Protein AF-A0A7W2TU64-F1 (afdb_monomer_lite)

Secondary structure (DSSP, 8-state):
----SEEEEEEPPPTHHHHHHHHHH-TTS-SEEEEEEEEPP-TT--PPPPEEEEEEEHHHHHHTTS--TTS---EEEEEE-TTS-SS-EEEEEEEEE----S----PPPHHHHHHHHHHHHHHHHHHHT--

Structure (mmCIF, N/CA/C/O backbone):
data_AF-A0A7W2TU64-F1
#
_entry.id   AF-A0A7W2TU64-F1
#
loop_
_atom_site.group_PDB
_atom_site.id
_atom_site.type_symbol
_atom_site.label_atom_id
_atom_site.label_alt_id
_atom_site.label_comp_id
_atom_site.label_asym_id
_atom_site.label_entity_id
_atom_site.label_seq_id
_atom_site.pdbx_PDB_ins_code
_atom_site.Cartn_x
_atom_site.Cartn_y
_atom_site.Cartn_z
_atom_site.occupancy
_atom_site.B_iso_or_equiv
_atom_site.auth_seq_id
_atom_site.auth_comp_id
_atom_site.auth_asym_id
_atom_site.auth_atom_id
_atom_site.pdbx_PDB_model_num
ATOM 1 N N . MET A 1 1 ? 16.311 18.443 -1.768 1.00 34.12 1 MET A N 1
ATOM 2 C CA . MET A 1 1 ? 14.921 18.118 -2.135 1.00 34.12 1 MET A CA 1
ATOM 3 C C . MET A 1 1 ? 14.051 19.119 -1.412 1.00 34.12 1 MET A C 1
ATOM 5 O O . MET A 1 1 ? 14.078 19.130 -0.189 1.00 34.12 1 MET A O 1
ATOM 9 N N . ASP A 1 2 ? 13.414 20.017 -2.156 1.00 40.50 2 ASP A N 1
ATOM 10 C CA . ASP A 1 2 ? 12.379 20.901 -1.627 1.00 40.50 2 ASP A CA 1
ATOM 11 C C . ASP A 1 2 ? 11.065 20.140 -1.802 1.00 40.50 2 ASP A C 1
ATOM 13 O O . ASP A 1 2 ? 10.686 19.816 -2.927 1.00 40.50 2 ASP A O 1
ATOM 17 N N . PHE A 1 3 ? 10.457 19.707 -0.701 1.00 54.06 3 PHE A N 1
ATOM 18 C CA . PHE A 1 3 ? 9.197 18.970 -0.738 1.00 54.06 3 PHE A CA 1
ATOM 19 C C . PHE A 1 3 ? 8.063 19.988 -0.863 1.00 54.06 3 PHE A C 1
ATOM 21 O O . PHE A 1 3 ? 7.325 20.239 0.089 1.00 54.06 3 PHE A O 1
ATOM 28 N N . SER A 1 4 ? 7.993 20.631 -2.030 1.00 57.59 4 SER A N 1
ATOM 29 C CA . SER A 1 4 ? 6.861 21.462 -2.410 1.00 57.59 4 SER A CA 1
ATOM 30 C C . SER A 1 4 ? 5.635 20.575 -2.642 1.00 57.59 4 SER A C 1
ATOM 32 O O . SER A 1 4 ? 5.717 19.349 -2.696 1.00 57.59 4 SER A O 1
ATOM 34 N N . GLU A 1 5 ? 4.469 21.197 -2.699 1.00 70.94 5 GLU A N 1
ATOM 35 C CA . GLU A 1 5 ? 3.139 20.583 -2.627 1.00 70.94 5 GLU A CA 1
ATOM 36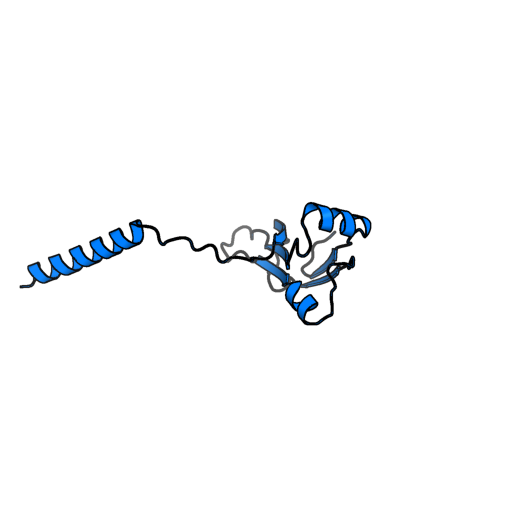 C C . GLU A 1 5 ? 2.843 19.511 -3.695 1.00 70.94 5 GLU A C 1
ATOM 38 O O . GLU A 1 5 ? 1.786 18.903 -3.647 1.00 70.94 5 GLU A O 1
ATOM 43 N N . ALA A 1 6 ? 3.745 19.230 -4.633 1.00 77.75 6 ALA A N 1
ATOM 44 C CA . ALA A 1 6 ? 3.642 18.132 -5.584 1.00 77.75 6 ALA A CA 1
ATOM 45 C C . ALA A 1 6 ? 5.028 17.539 -5.869 1.00 77.75 6 ALA A C 1
ATOM 47 O O . ALA A 1 6 ? 6.052 18.214 -5.755 1.00 77.75 6 ALA A O 1
ATOM 48 N N . GLY A 1 7 ? 5.073 16.272 -6.269 1.00 78.44 7 GLY A N 1
ATOM 49 C CA . GLY A 1 7 ? 6.336 15.596 -6.541 1.00 78.44 7 GLY A CA 1
ATOM 50 C C . GLY A 1 7 ? 6.173 14.291 -7.298 1.00 78.44 7 GLY A C 1
ATOM 51 O O . GLY A 1 7 ? 5.066 13.869 -7.621 1.00 78.44 7 GLY A O 1
ATOM 52 N N . THR A 1 8 ? 7.302 13.653 -7.590 1.00 85.44 8 THR A N 1
ATOM 53 C CA . THR A 1 8 ? 7.359 12.349 -8.257 1.00 85.44 8 THR A CA 1
ATOM 54 C C . THR A 1 8 ? 7.933 11.297 -7.327 1.00 85.44 8 THR A C 1
ATOM 56 O O . THR A 1 8 ? 8.810 11.590 -6.513 1.00 85.44 8 THR A O 1
ATOM 59 N N . TRP A 1 9 ? 7.506 10.056 -7.505 1.00 83.75 9 TRP A N 1
ATOM 60 C CA . TRP A 1 9 ? 8.056 8.901 -6.812 1.00 83.75 9 TRP A CA 1
ATOM 61 C C . TRP A 1 9 ? 8.395 7.797 -7.811 1.00 83.75 9 TRP A C 1
ATOM 63 O O . TRP A 1 9 ? 7.870 7.745 -8.925 1.00 83.75 9 TRP A O 1
ATOM 73 N N . SER A 1 10 ? 9.290 6.906 -7.397 1.00 88.19 10 SER A N 1
ATOM 74 C CA . SER A 1 10 ? 9.608 5.695 -8.143 1.00 88.19 10 SER A CA 1
ATOM 75 C C . SER A 1 10 ? 9.964 4.570 -7.183 1.00 88.19 10 SER A C 1
ATOM 77 O O . SER A 1 10 ? 10.734 4.794 -6.249 1.00 88.19 10 SER A O 1
ATOM 79 N N . LEU A 1 11 ? 9.452 3.374 -7.449 1.00 84.31 11 LEU A N 1
ATOM 80 C CA . LEU A 1 11 ? 9.821 2.126 -6.798 1.00 84.31 11 LEU A CA 1
ATOM 81 C C . LEU A 1 11 ? 10.478 1.234 -7.847 1.00 84.31 11 LEU A C 1
ATOM 83 O O . LEU A 1 11 ? 9.828 0.787 -8.793 1.00 84.31 11 LEU A O 1
ATOM 87 N N . LYS A 1 12 ? 11.779 1.001 -7.680 1.00 88.56 12 LYS A N 1
ATOM 88 C CA . LYS A 1 12 ? 12.531 0.084 -8.530 1.00 88.56 12 LYS A CA 1
ATOM 89 C C . LYS A 1 12 ? 12.564 -1.281 -7.869 1.00 88.56 12 LYS A C 1
ATOM 91 O O . LYS A 1 12 ? 13.024 -1.385 -6.733 1.00 88.56 12 LYS A O 1
ATOM 96 N N . VAL A 1 13 ? 12.078 -2.292 -8.576 1.00 83.69 13 VAL A N 1
ATOM 97 C CA . VAL A 1 13 ? 12.111 -3.675 -8.103 1.00 83.69 13 VAL A CA 1
ATOM 98 C C . VAL A 1 13 ? 13.339 -4.336 -8.701 1.00 83.69 13 VAL A C 1
ATOM 100 O O . VAL A 1 13 ? 13.542 -4.315 -9.913 1.00 83.69 13 VAL A O 1
ATOM 103 N N . ASP A 1 14 ? 14.174 -4.888 -7.833 1.00 87.12 14 ASP A N 1
ATOM 104 C CA . ASP A 1 14 ? 15.313 -5.693 -8.244 1.00 87.12 14 ASP A CA 1
ATOM 105 C C . ASP A 1 14 ? 14.803 -7.062 -8.745 1.00 87.12 14 ASP A C 1
ATOM 107 O O . ASP A 1 14 ? 14.141 -7.776 -7.982 1.00 87.12 14 ASP A O 1
ATOM 111 N N . PRO A 1 15 ? 15.066 -7.441 -10.010 1.00 86.06 15 PRO A N 1
ATOM 112 C CA . PRO A 1 15 ? 14.620 -8.716 -10.566 1.00 86.06 15 PRO A CA 1
ATOM 113 C C . PRO A 1 15 ? 15.108 -9.941 -9.786 1.00 86.06 15 PRO A C 1
ATOM 115 O O . PRO A 1 15 ? 14.388 -10.939 -9.709 1.00 86.06 15 PRO A O 1
ATOM 118 N N . ASP A 1 16 ? 16.280 -9.864 -9.151 1.00 85.06 16 ASP A N 1
ATOM 119 C CA . ASP A 1 16 ? 16.842 -10.983 -8.388 1.00 85.06 16 ASP A CA 1
ATOM 120 C C . ASP A 1 16 ? 16.009 -11.279 -7.128 1.00 85.06 16 ASP A C 1
ATOM 122 O O . ASP A 1 16 ? 15.926 -12.423 -6.660 1.00 85.06 16 ASP A O 1
ATOM 126 N N . PHE A 1 17 ? 15.300 -10.268 -6.616 1.00 77.94 17 PHE A N 1
ATOM 127 C CA . PHE A 1 17 ? 14.384 -10.420 -5.490 1.00 77.94 17 PHE A CA 1
ATOM 128 C C . PHE A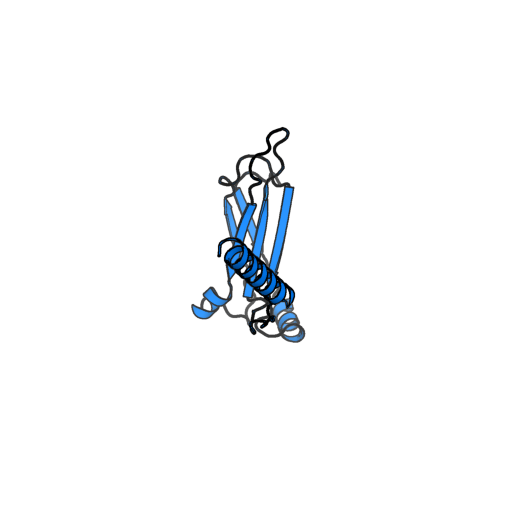 1 17 ? 13.068 -11.100 -5.855 1.00 77.94 17 PHE A C 1
ATOM 130 O O . PHE A 1 17 ? 12.392 -11.566 -4.943 1.00 77.94 17 PHE A O 1
ATOM 137 N N . VAL A 1 18 ? 12.703 -11.229 -7.135 1.00 81.25 18 VAL A N 1
ATOM 138 C CA . VAL A 1 18 ? 11.483 -11.962 -7.520 1.00 81.25 18 VAL A CA 1
ATOM 139 C C . VAL A 1 18 ? 11.620 -13.428 -7.127 1.00 81.25 18 VAL A C 1
ATOM 141 O O . VAL A 1 18 ? 10.772 -13.968 -6.421 1.00 81.25 18 VAL A O 1
ATOM 144 N N . THR A 1 19 ? 12.744 -14.047 -7.491 1.00 81.56 19 THR A N 1
ATOM 145 C CA . THR A 1 19 ? 13.007 -15.459 -7.184 1.00 81.56 19 THR A CA 1
ATOM 146 C C . THR A 1 19 ? 13.109 -15.683 -5.676 1.00 81.56 19 THR A C 1
ATOM 148 O O . THR A 1 19 ? 12.490 -16.599 -5.133 1.00 81.56 19 THR A O 1
ATOM 151 N N . LEU A 1 20 ? 13.869 -14.834 -4.976 1.00 83.31 20 LEU A N 1
ATOM 152 C CA . LEU A 1 20 ? 14.042 -14.956 -3.528 1.00 83.31 20 LEU A CA 1
ATOM 153 C C . LEU A 1 20 ? 12.739 -14.663 -2.769 1.00 83.31 20 LEU A C 1
ATOM 155 O O . LEU A 1 20 ? 12.399 -15.380 -1.829 1.00 83.31 20 LEU A O 1
ATOM 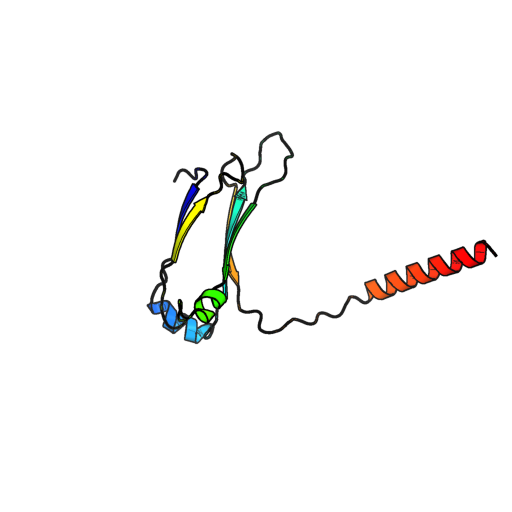159 N N . GLY A 1 21 ? 12.011 -13.627 -3.178 1.00 79.06 21 GLY A N 1
ATOM 160 C CA . GLY A 1 21 ? 10.736 -13.219 -2.598 1.00 79.06 21 GLY A CA 1
ATOM 161 C C . GLY A 1 21 ? 9.697 -14.322 -2.728 1.00 79.06 21 GLY A C 1
ATOM 162 O O . GLY A 1 21 ? 9.126 -14.730 -1.722 1.00 79.06 21 GLY A O 1
ATOM 163 N N . GLN A 1 22 ? 9.549 -14.905 -3.919 1.00 80.06 22 GLN A N 1
ATOM 164 C CA . GLN A 1 22 ? 8.642 -16.033 -4.144 1.00 80.06 22 GLN A CA 1
ATOM 165 C C . GLN A 1 22 ? 9.017 -17.263 -3.313 1.00 80.06 22 GLN A C 1
ATOM 167 O O . GLN A 1 22 ? 8.144 -17.912 -2.744 1.00 80.06 22 GLN A O 1
ATOM 172 N N . GLN A 1 23 ? 10.311 -17.573 -3.181 1.00 83.81 23 GLN A N 1
ATOM 173 C CA . GLN A 1 23 ? 10.761 -18.700 -2.357 1.00 83.81 23 GLN A CA 1
ATOM 174 C C . GLN A 1 23 ? 10.492 -18.506 -0.861 1.00 83.81 23 GLN A C 1
ATOM 176 O O . GLN A 1 23 ? 10.318 -19.488 -0.139 1.00 83.81 23 GLN A O 1
ATOM 181 N N . ARG A 1 24 ? 10.539 -17.264 -0.366 1.00 84.69 24 ARG A N 1
ATOM 182 C CA . ARG A 1 24 ? 10.485 -16.971 1.074 1.00 84.69 24 ARG A CA 1
ATOM 183 C C . ARG A 1 24 ? 9.111 -16.541 1.561 1.00 84.69 24 ARG A C 1
ATOM 185 O O . ARG A 1 24 ? 8.749 -16.893 2.678 1.00 84.69 24 ARG A O 1
ATOM 192 N N . LEU A 1 25 ? 8.390 -15.778 0.751 1.00 82.19 25 LEU A N 1
ATOM 193 C CA . LEU A 1 25 ? 7.104 -15.173 1.090 1.00 82.19 25 LEU A CA 1
ATOM 194 C C . LEU A 1 25 ? 5.939 -15.815 0.323 1.00 82.19 25 LEU A C 1
ATOM 196 O O . LEU A 1 25 ? 4.795 -15.655 0.732 1.00 82.19 25 LEU A O 1
ATOM 200 N N . GLY A 1 26 ? 6.231 -16.579 -0.735 1.00 76.88 26 GLY A N 1
ATOM 201 C CA . GLY A 1 26 ? 5.233 -17.153 -1.632 1.00 76.88 26 GLY A CA 1
ATOM 202 C C . GLY A 1 26 ? 4.893 -16.237 -2.807 1.00 76.88 26 GLY A C 1
ATOM 203 O O . GLY A 1 26 ? 5.348 -15.094 -2.894 1.00 76.88 26 GLY A O 1
ATOM 204 N N . LEU A 1 27 ? 4.095 -16.772 -3.731 1.00 72.19 27 LEU A N 1
ATOM 205 C CA . LEU A 1 27 ? 3.326 -15.944 -4.662 1.00 72.19 27 LEU A CA 1
ATOM 206 C C . LEU A 1 27 ? 2.298 -15.150 -3.840 1.00 72.19 27 LEU A C 1
ATOM 208 O O . LEU A 1 27 ? 1.839 -15.647 -2.813 1.00 72.19 27 LEU A O 1
ATOM 212 N N . ASP A 1 28 ? 1.987 -13.925 -4.258 1.00 73.50 28 ASP A N 1
ATOM 213 C CA . ASP A 1 28 ? 1.089 -13.004 -3.547 1.00 73.50 28 ASP A CA 1
ATOM 214 C C . ASP A 1 28 ? 1.576 -12.522 -2.172 1.00 73.50 28 ASP A C 1
ATOM 216 O O . ASP A 1 28 ? 0.788 -12.285 -1.264 1.00 73.50 28 ASP A O 1
ATOM 220 N N . ALA A 1 29 ? 2.882 -12.316 -1.991 1.00 75.81 29 ALA A N 1
ATOM 221 C CA . ALA A 1 29 ? 3.414 -11.799 -0.724 1.00 75.81 29 ALA A CA 1
ATOM 222 C C . ALA A 1 29 ? 2.809 -10.443 -0.297 1.00 75.81 29 ALA A C 1
ATOM 224 O O . ALA A 1 29 ? 2.699 -10.166 0.898 1.00 75.81 29 ALA A O 1
ATOM 225 N N . PHE A 1 30 ? 2.433 -9.602 -1.267 1.00 79.62 30 PHE A N 1
ATOM 226 C CA . PHE A 1 30 ? 1.814 -8.300 -1.035 1.00 79.62 30 PHE A CA 1
ATOM 227 C C . PHE A 1 30 ? 0.748 -8.014 -2.093 1.00 79.62 30 PHE A C 1
ATOM 229 O O . PHE A 1 30 ? 1.024 -8.131 -3.286 1.00 79.62 30 PHE A O 1
ATOM 236 N N . ASP A 1 31 ? -0.436 -7.582 -1.665 1.00 83.88 31 ASP A N 1
ATOM 237 C CA . ASP A 1 31 ? -1.537 -7.166 -2.544 1.00 83.88 31 ASP A CA 1
ATOM 238 C C . ASP A 1 31 ? -1.742 -5.647 -2.551 1.00 83.88 31 ASP A C 1
ATOM 240 O O . ASP A 1 31 ? -2.366 -5.112 -3.465 1.00 83.88 31 ASP A O 1
ATOM 244 N N . HIS A 1 32 ? -1.184 -4.943 -1.565 1.00 89.56 32 HIS A N 1
ATOM 245 C CA . HIS A 1 32 ? -1.317 -3.503 -1.413 1.00 89.56 32 HIS A CA 1
ATOM 246 C C . HIS A 1 32 ? 0.020 -2.825 -1.089 1.00 89.56 32 HIS A C 1
ATOM 248 O O . HIS A 1 32 ? 0.810 -3.307 -0.272 1.00 89.56 32 HIS A O 1
ATOM 254 N N . LEU A 1 33 ? 0.234 -1.649 -1.679 1.00 88.12 33 LEU A N 1
ATOM 255 C CA . LEU A 1 33 ? 1.305 -0.713 -1.337 1.00 88.12 33 LEU A CA 1
ATOM 256 C C . LEU A 1 33 ? 0.698 0.671 -1.116 1.00 88.12 33 LEU A C 1
ATOM 258 O O . LEU A 1 33 ? 0.031 1.189 -2.002 1.00 88.12 33 LEU A O 1
ATOM 262 N N . ALA A 1 34 ? 0.976 1.304 0.021 1.00 90.31 34 ALA A N 1
ATOM 263 C CA . ALA A 1 34 ? 0.482 2.637 0.324 1.00 90.31 34 ALA A CA 1
ATOM 264 C C . ALA A 1 34 ? 1.594 3.612 0.727 1.00 90.31 34 ALA A C 1
ATOM 266 O O . ALA A 1 34 ? 2.445 3.305 1.565 1.00 90.31 34 ALA A O 1
ATOM 267 N N . PHE A 1 35 ? 1.534 4.827 0.182 1.00 88.00 35 PHE A N 1
ATOM 268 C CA . PHE A 1 35 ? 2.303 5.977 0.654 1.00 88.00 35 PHE A CA 1
ATOM 269 C C . PHE A 1 35 ? 1.390 6.892 1.459 1.00 88.00 35 PHE A C 1
ATOM 271 O O . PHE A 1 35 ? 0.373 7.375 0.959 1.00 88.00 35 PHE A O 1
ATOM 278 N N . VAL A 1 36 ? 1.771 7.157 2.704 1.00 88.44 36 VAL A N 1
ATOM 279 C CA . VAL A 1 36 ? 1.026 8.035 3.604 1.00 88.44 36 VAL A CA 1
ATOM 280 C C . VAL A 1 36 ? 1.884 9.243 3.919 1.00 88.44 36 VAL A C 1
ATOM 282 O O . VAL A 1 36 ? 2.985 9.109 4.458 1.00 88.44 36 VAL A O 1
ATOM 285 N N . VAL A 1 37 ? 1.357 10.423 3.618 1.00 85.62 37 VAL A N 1
ATOM 286 C CA . VAL A 1 37 ? 2.009 11.698 3.899 1.00 85.62 37 VAL A CA 1
ATOM 287 C C . VAL A 1 37 ? 1.205 12.445 4.948 1.00 85.62 37 VAL A C 1
ATOM 289 O O . VAL A 1 37 ? 0.000 12.651 4.794 1.00 85.62 37 VAL A O 1
ATOM 292 N N . LYS A 1 38 ? 1.885 12.860 6.019 1.00 84.19 38 LYS A N 1
ATOM 293 C CA . LYS A 1 38 ? 1.307 13.666 7.091 1.00 84.19 38 LYS A CA 1
ATOM 294 C C . LYS A 1 38 ? 1.795 15.102 6.991 1.00 84.19 38 LYS A C 1
ATOM 296 O O . LYS A 1 38 ? 2.998 15.378 6.929 1.00 84.19 38 LYS A O 1
ATOM 301 N N . GLN A 1 39 ? 0.847 16.022 7.049 1.00 80.75 39 GLN A N 1
ATOM 302 C CA . GLN A 1 39 ? 1.120 17.445 7.059 1.00 80.75 39 GLN A CA 1
ATOM 303 C C . GLN A 1 39 ? 1.920 17.873 8.308 1.00 80.75 39 GLN A C 1
ATOM 305 O O . GLN A 1 39 ? 1.773 17.309 9.396 1.00 80.75 39 GLN A O 1
ATOM 310 N N . GLY A 1 40 ? 2.793 18.873 8.164 1.00 74.69 40 GLY A N 1
ATOM 311 C CA . GLY A 1 40 ? 3.465 19.517 9.292 1.00 74.69 40 GLY A CA 1
ATOM 312 C C . GLY A 1 40 ? 2.508 20.323 10.166 1.00 74.69 40 GLY A C 1
ATOM 313 O O . GLY A 1 40 ? 1.507 20.858 9.691 1.00 74.69 40 GLY A O 1
ATOM 314 N N . ASN A 1 41 ? 2.817 20.447 11.454 1.00 72.75 41 ASN A N 1
ATOM 315 C CA . ASN A 1 41 ? 1.963 21.199 12.367 1.00 72.75 41 ASN A CA 1
ATOM 316 C C . ASN A 1 41 ? 1.951 22.700 12.006 1.00 72.75 41 ASN A C 1
ATOM 318 O O . ASN A 1 41 ? 2.994 23.280 11.696 1.00 72.75 41 ASN A O 1
ATOM 322 N N . LYS A 1 42 ? 0.783 23.346 12.067 1.00 68.31 42 LYS A N 1
ATOM 323 C CA . LYS A 1 42 ? 0.667 24.804 11.920 1.00 68.31 42 LYS A CA 1
ATOM 324 C C . LYS A 1 42 ? 0.849 25.445 13.289 1.00 68.31 42 LYS A C 1
ATOM 326 O O . LYS A 1 42 ? -0.065 25.424 14.111 1.00 68.31 42 LYS A O 1
ATOM 331 N N . SER A 1 43 ? 2.020 26.035 13.534 1.00 59.09 43 SER A N 1
ATOM 332 C CA . SER A 1 43 ? 2.301 26.773 14.772 1.00 59.09 43 SER A CA 1
ATOM 333 C C . SER A 1 43 ? 1.182 27.779 15.070 1.00 59.09 43 SER A C 1
ATOM 335 O O . SER A 1 43 ? 0.957 28.719 14.310 1.00 59.09 43 SER A O 1
ATOM 337 N N . GLY A 1 44 ? 0.458 27.560 16.171 1.00 58.06 44 GLY A N 1
ATOM 338 C CA . GLY A 1 44 ? -0.560 28.481 16.685 1.00 58.06 44 GLY A CA 1
ATOM 339 C C . GLY A 1 44 ? -1.976 28.340 16.114 1.00 58.06 44 GLY A C 1
ATOM 340 O O . GLY A 1 44 ? -2.838 29.132 16.490 1.00 58.06 44 GLY A O 1
ATOM 341 N N . LYS A 1 45 ? -2.264 27.356 15.249 1.00 55.12 45 LYS A N 1
ATOM 342 C CA . LYS A 1 45 ? -3.640 27.065 14.807 1.00 55.12 45 LYS A CA 1
ATOM 343 C C . LYS A 1 45 ? -3.948 25.578 14.959 1.00 55.12 45 LYS A C 1
ATOM 345 O O . LYS A 1 45 ? -3.463 24.768 14.179 1.00 55.12 45 LYS A O 1
ATOM 350 N N . HIS A 1 46 ? -4.806 25.236 15.920 1.00 49.78 46 HIS A N 1
ATOM 351 C CA . HIS A 1 46 ? -5.442 23.919 16.025 1.00 49.78 46 HIS A CA 1
ATOM 352 C C . HIS A 1 46 ? -6.463 23.742 14.884 1.00 49.78 46 HIS A C 1
ATOM 354 O O . HIS A 1 46 ? -7.668 23.842 15.089 1.00 49.78 46 HIS A O 1
ATOM 360 N N . GLY A 1 47 ? -5.975 23.583 13.653 1.00 57.62 47 GLY A N 1
ATOM 361 C CA . GLY A 1 47 ? -6.769 23.108 12.519 1.00 57.62 47 GLY A CA 1
ATOM 362 C C . GLY A 1 47 ? -6.668 21.585 12.394 1.00 57.62 47 GLY A C 1
ATOM 363 O O . GLY A 1 47 ? -5.772 20.995 12.999 1.00 57.62 47 GLY A O 1
ATOM 364 N N . PRO A 1 48 ? -7.558 20.931 11.628 1.00 58.59 48 PRO A N 1
ATOM 365 C CA . PRO A 1 48 ? -7.431 19.504 11.359 1.00 58.59 48 PRO A CA 1
ATOM 366 C C . PRO A 1 48 ? -6.086 19.222 10.675 1.00 58.59 48 PRO A C 1
ATOM 368 O O . PRO A 1 48 ? -5.739 19.871 9.688 1.00 58.59 48 PRO A O 1
ATOM 371 N N . GLU A 1 49 ? -5.317 18.283 11.225 1.00 69.31 49 GLU A N 1
ATOM 372 C CA . GLU A 1 49 ? -4.093 17.788 10.594 1.00 69.31 49 GLU A CA 1
ATOM 373 C C . GLU A 1 49 ? -4.468 17.068 9.291 1.00 69.31 49 GLU A C 1
ATOM 375 O O . GLU A 1 49 ? -5.270 16.133 9.305 1.00 69.31 49 GLU A O 1
ATOM 380 N N . GLY A 1 50 ? -3.913 17.510 8.160 1.00 76.88 50 GLY A N 1
ATOM 381 C CA . GLY A 1 50 ? -4.121 16.858 6.873 1.00 76.88 50 GLY A CA 1
ATOM 382 C C . GLY A 1 50 ? -3.260 15.605 6.726 1.00 76.88 50 GLY A C 1
ATOM 383 O O . GLY A 1 50 ? -2.071 15.605 7.061 1.00 76.88 50 GLY A O 1
ATOM 384 N N . PHE A 1 51 ? -3.844 14.543 6.180 1.00 82.81 51 PHE A N 1
ATOM 385 C CA . PHE A 1 51 ? -3.103 13.393 5.677 1.00 82.81 51 PHE A CA 1
ATOM 386 C C . PHE A 1 51 ? -3.563 13.071 4.257 1.00 82.81 51 PHE A C 1
ATOM 388 O O . PHE A 1 51 ? -4.732 13.251 3.919 1.00 82.81 51 PHE A O 1
ATOM 395 N N . ALA A 1 52 ? -2.635 12.594 3.435 1.00 83.75 52 ALA A N 1
ATOM 396 C CA . ALA A 1 52 ? -2.926 12.043 2.120 1.00 83.75 52 ALA A CA 1
ATOM 397 C C . ALA A 1 52 ? -2.433 10.598 2.072 1.00 83.75 52 ALA A C 1
ATOM 399 O O . ALA A 1 52 ? -1.317 10.309 2.510 1.00 83.75 52 ALA A O 1
ATOM 400 N N . VAL A 1 53 ? -3.274 9.706 1.553 1.00 87.75 53 VAL A N 1
ATOM 401 C CA . VAL A 1 53 ? -2.945 8.294 1.345 1.00 87.75 53 VAL A CA 1
ATOM 402 C C . VAL A 1 53 ? -3.067 7.990 -0.136 1.00 87.75 53 VAL A C 1
ATOM 404 O O . VAL A 1 53 ? -4.121 8.207 -0.728 1.00 87.75 53 VAL A O 1
ATOM 407 N N . TYR A 1 54 ? -1.990 7.471 -0.707 1.00 86.25 54 TYR A N 1
ATOM 408 C CA . TYR A 1 54 ? -1.969 6.889 -2.040 1.00 86.25 54 TYR A CA 1
ATOM 409 C C . TYR A 1 54 ? -1.853 5.385 -1.875 1.00 86.25 54 TYR A C 1
ATOM 411 O O . TYR A 1 54 ? -0.801 4.923 -1.449 1.00 86.25 54 TYR A O 1
ATOM 419 N N . ASP A 1 55 ? -2.928 4.655 -2.158 1.00 89.75 55 ASP A N 1
ATOM 420 C CA . ASP A 1 55 ? -3.013 3.202 -1.998 1.00 89.75 55 ASP A CA 1
ATOM 421 C C . ASP A 1 55 ? -3.104 2.523 -3.370 1.00 89.75 55 ASP A C 1
ATOM 423 O O . ASP A 1 55 ? -3.940 2.886 -4.201 1.00 89.75 55 ASP A O 1
ATOM 427 N N . PHE A 1 56 ? -2.226 1.555 -3.604 1.00 87.44 56 PHE A N 1
ATOM 428 C CA . PHE A 1 56 ? -2.137 0.763 -4.820 1.00 87.44 56 PHE A CA 1
ATOM 429 C C . PHE A 1 56 ? -2.532 -0.670 -4.497 1.00 87.44 56 PHE A C 1
ATOM 431 O O . PHE A 1 56 ? -1.768 -1.389 -3.860 1.00 87.44 56 PHE A O 1
ATOM 438 N N . ASN A 1 57 ? -3.701 -1.085 -4.980 1.00 88.44 57 ASN A N 1
ATOM 439 C CA . ASN A 1 57 ? -4.142 -2.471 -4.922 1.00 88.44 57 ASN A CA 1
ATOM 440 C C . ASN A 1 57 ? -3.645 -3.216 -6.171 1.00 88.44 57 ASN A C 1
ATOM 442 O O . ASN A 1 57 ? -4.147 -3.000 -7.276 1.00 88.44 57 ASN A O 1
ATOM 446 N N . PHE A 1 58 ? -2.663 -4.097 -6.001 1.00 85.81 58 PHE A N 1
ATOM 447 C C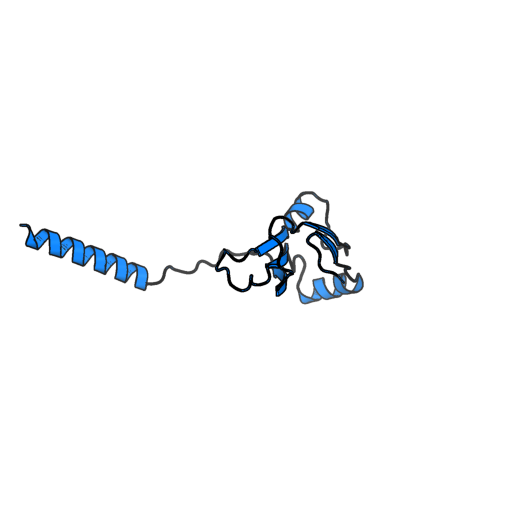A . PHE A 1 58 ? -2.081 -4.881 -7.085 1.00 85.81 58 PHE A CA 1
ATOM 448 C C . PHE A 1 58 ? -3.029 -5.940 -7.643 1.00 85.81 58 PHE A C 1
ATOM 450 O O . PHE A 1 58 ? -2.970 -6.215 -8.843 1.00 85.81 58 PHE A O 1
ATOM 457 N N . GLN A 1 59 ? -3.956 -6.458 -6.831 1.00 84.88 59 GLN A N 1
ATOM 458 C CA . GLN A 1 59 ? -4.959 -7.421 -7.287 1.00 84.88 59 GLN A CA 1
ATOM 459 C C . GLN A 1 59 ? -5.808 -6.841 -8.421 1.00 84.88 59 GLN A C 1
ATOM 461 O O . GLN A 1 59 ? -6.064 -7.524 -9.406 1.00 84.88 59 GLN A O 1
ATOM 466 N N . GLN A 1 60 ? -6.165 -5.554 -8.350 1.00 87.62 60 GLN A N 1
ATOM 467 C CA . GLN A 1 60 ? -6.939 -4.897 -9.411 1.00 87.62 60 GLN A CA 1
ATOM 468 C C . GLN A 1 60 ? -6.221 -4.911 -10.764 1.00 87.62 60 GLN A C 1
ATOM 470 O O . GLN A 1 60 ? -6.867 -5.017 -11.805 1.00 87.62 60 GLN A O 1
ATOM 475 N N . PHE A 1 61 ? -4.891 -4.805 -10.765 1.00 87.00 61 PHE A N 1
ATOM 476 C CA . PHE A 1 61 ? -4.103 -4.846 -11.993 1.00 87.00 61 PHE A CA 1
ATOM 477 C C . PHE A 1 61 ? -3.872 -6.280 -12.483 1.00 87.00 61 PHE A C 1
ATOM 479 O O . PHE A 1 61 ? -3.831 -6.506 -13.692 1.00 87.00 61 PHE A O 1
ATOM 486 N N . ILE A 1 62 ? -3.752 -7.244 -11.568 1.00 86.69 62 ILE A N 1
ATOM 487 C CA . ILE A 1 62 ? -3.654 -8.673 -11.896 1.00 86.69 62 ILE A CA 1
ATOM 488 C C . ILE A 1 62 ? -4.966 -9.160 -12.526 1.00 86.69 62 ILE A C 1
ATOM 490 O O . ILE A 1 62 ? -4.938 -9.759 -13.598 1.00 86.69 62 ILE A O 1
ATOM 494 N N . ASP A 1 63 ? -6.117 -8.812 -11.944 1.00 88.69 63 ASP A N 1
ATOM 495 C CA . ASP A 1 63 ? -7.447 -9.169 -12.464 1.00 88.69 63 ASP A CA 1
ATOM 496 C C . ASP A 1 63 ? -7.698 -8.600 -13.874 1.00 88.69 63 ASP A C 1
ATOM 498 O O . ASP A 1 63 ? -8.466 -9.155 -14.661 1.00 88.69 63 ASP A O 1
ATOM 502 N N . GLN A 1 64 ? -7.031 -7.493 -14.211 1.00 90.44 64 GLN A N 1
ATOM 503 C CA . GLN A 1 64 ? -7.077 -6.858 -15.530 1.00 90.44 64 GLN A CA 1
ATOM 504 C C . GLN A 1 64 ? -5.996 -7.370 -16.499 1.00 90.44 64 GLN A C 1
ATOM 506 O O . GLN A 1 64 ? -5.903 -6.863 -17.616 1.00 90.44 64 GLN A O 1
ATOM 511 N N . ASN A 1 65 ? -5.194 -8.368 -16.108 1.00 87.31 65 ASN A N 1
ATOM 512 C CA . ASN A 1 65 ? -4.038 -8.881 -16.858 1.00 87.31 65 ASN A CA 1
ATOM 513 C C . ASN A 1 65 ? -2.997 -7.799 -17.216 1.00 87.31 65 ASN A C 1
ATOM 515 O O . ASN A 1 65 ? -2.348 -7.873 -18.260 1.00 87.31 65 ASN A O 1
ATOM 519 N N . ILE A 1 66 ? -2.851 -6.775 -16.372 1.00 87.38 66 ILE A N 1
ATOM 520 C CA . ILE A 1 66 ? -1.864 -5.696 -16.541 1.00 87.38 66 ILE A CA 1
ATOM 521 C C . ILE A 1 66 ? -0.542 -6.063 -15.860 1.00 87.38 66 ILE A C 1
ATOM 523 O O . ILE A 1 66 ? 0.525 -5.749 -16.385 1.00 87.38 66 ILE A O 1
ATOM 527 N N . LEU A 1 67 ? -0.610 -6.711 -14.694 1.00 86.81 67 LEU A N 1
ATOM 528 C CA . LEU A 1 67 ? 0.552 -7.163 -13.932 1.00 86.81 67 LEU A CA 1
ATOM 529 C C . LEU A 1 67 ? 0.577 -8.687 -13.826 1.00 86.81 67 LEU A C 1
ATOM 531 O O . LEU A 1 67 ? -0.457 -9.347 -13.809 1.00 86.81 67 LEU A O 1
ATOM 535 N N . ASP A 1 68 ? 1.789 -9.214 -13.691 1.00 85.56 68 ASP A N 1
ATOM 536 C CA . ASP A 1 68 ? 2.083 -10.615 -13.407 1.00 85.56 68 ASP A CA 1
ATOM 537 C C . ASP A 1 68 ? 3.050 -10.694 -12.219 1.00 85.56 68 ASP A C 1
ATOM 539 O O . ASP A 1 68 ? 4.131 -10.111 -12.238 1.00 85.56 68 ASP A O 1
ATOM 543 N N . GLN A 1 69 ? 2.694 -11.445 -11.184 1.00 78.75 69 GLN A N 1
ATOM 544 C CA . GLN A 1 69 ? 3.510 -11.575 -9.975 1.00 78.75 69 GLN A CA 1
ATOM 545 C C . GLN A 1 69 ? 4.859 -12.272 -10.211 1.00 78.75 69 GLN A C 1
ATOM 547 O O . GLN A 1 69 ? 5.731 -12.253 -9.338 1.00 78.75 69 GLN A O 1
ATOM 552 N N . SER A 1 70 ? 5.043 -12.904 -11.375 1.00 81.12 70 SER A N 1
ATOM 553 C CA . SER A 1 70 ? 6.323 -13.488 -11.777 1.00 81.12 70 SER A CA 1
ATOM 554 C C . SER A 1 70 ? 7.302 -12.488 -12.394 1.00 81.12 70 SER A C 1
ATOM 556 O O . SER A 1 70 ? 8.466 -12.816 -12.622 1.00 81.12 70 SER A O 1
ATOM 558 N N . THR A 1 71 ? 6.862 -11.249 -12.611 1.00 85.19 71 THR A N 1
ATOM 559 C CA . THR A 1 71 ? 7.634 -10.222 -13.303 1.00 85.19 71 THR A CA 1
ATOM 560 C C . THR A 1 71 ? 7.944 -9.047 -12.372 1.00 85.19 71 THR A C 1
ATOM 562 O O . THR A 1 71 ? 7.069 -8.507 -11.699 1.00 85.19 71 THR A O 1
ATOM 565 N N . ALA A 1 72 ? 9.207 -8.610 -12.350 1.00 86.88 72 ALA A N 1
ATOM 566 C CA . ALA A 1 72 ? 9.608 -7.388 -11.654 1.00 86.88 72 ALA A CA 1
ATOM 567 C C . ALA A 1 72 ? 9.139 -6.152 -12.429 1.00 86.88 72 ALA A C 1
ATOM 569 O O . ALA A 1 72 ? 9.698 -5.812 -13.474 1.00 86.88 72 ALA A O 1
ATOM 570 N N . TYR A 1 73 ? 8.146 -5.447 -11.893 1.00 85.94 73 TYR A N 1
ATOM 571 C CA . TYR A 1 73 ? 7.693 -4.173 -12.441 1.00 85.94 73 TYR A CA 1
ATOM 572 C C . TYR A 1 73 ? 8.327 -3.001 -11.700 1.00 85.94 73 TYR A C 1
ATOM 574 O O . TYR A 1 73 ? 8.385 -2.973 -10.473 1.00 85.94 73 TYR A O 1
ATOM 582 N N . ASN A 1 74 ? 8.767 -1.998 -12.456 1.00 88.31 74 ASN A N 1
ATOM 583 C CA . ASN A 1 74 ? 9.140 -0.708 -11.892 1.00 88.31 74 ASN A CA 1
ATOM 584 C C . ASN A 1 74 ? 7.910 0.190 -11.868 1.00 88.31 74 ASN A C 1
ATOM 586 O O . ASN A 1 74 ? 7.273 0.399 -12.900 1.00 88.31 74 ASN A O 1
ATOM 590 N N . PHE A 1 75 ? 7.622 0.766 -10.708 1.00 84.69 75 PHE A N 1
ATOM 591 C CA . PHE A 1 75 ? 6.516 1.696 -10.550 1.00 84.69 75 PHE A CA 1
ATOM 592 C C . PHE A 1 75 ? 7.044 3.117 -10.465 1.00 84.69 75 PHE A C 1
ATOM 594 O O . PHE A 1 75 ? 8.108 3.381 -9.900 1.00 84.69 75 PHE A O 1
ATOM 601 N N . TYR A 1 76 ? 6.293 4.046 -11.030 1.00 88.00 76 TYR A N 1
ATOM 602 C CA . TYR A 1 76 ? 6.567 5.464 -10.921 1.00 88.00 76 TYR A CA 1
ATOM 603 C C . TYR A 1 76 ? 5.261 6.233 -11.002 1.00 88.00 76 TYR A C 1
ATOM 605 O O . TYR A 1 76 ? 4.265 5.757 -11.546 1.00 88.00 76 TYR A O 1
ATOM 613 N N . GLY A 1 77 ? 5.274 7.444 -10.471 1.00 84.50 77 GLY A N 1
ATOM 614 C CA . GLY A 1 77 ? 4.115 8.308 -10.537 1.00 84.50 77 GLY A CA 1
ATOM 615 C C . GLY A 1 77 ? 4.394 9.684 -9.977 1.00 84.50 77 GLY A C 1
ATOM 616 O O . GLY A 1 77 ? 5.512 10.004 -9.564 1.00 84.50 77 GLY A O 1
ATOM 617 N N . SER A 1 78 ? 3.336 10.479 -9.946 1.00 85.88 78 SER A N 1
ATOM 618 C CA . SER A 1 78 ? 3.328 11.798 -9.332 1.00 85.88 78 SER A CA 1
ATOM 619 C C . SER A 1 78 ? 2.289 11.835 -8.224 1.00 85.88 78 SER A C 1
ATOM 621 O O . SER A 1 78 ? 1.274 11.145 -8.297 1.00 85.88 78 SER A O 1
ATOM 623 N N . PHE A 1 79 ? 2.549 12.638 -7.205 1.00 80.00 79 PHE A N 1
ATOM 624 C CA . PHE A 1 79 ? 1.594 12.960 -6.157 1.00 80.00 79 PHE A CA 1
ATOM 625 C C . PHE A 1 79 ? 1.329 14.463 -6.155 1.00 80.00 79 PHE A C 1
ATOM 627 O O . PHE A 1 79 ? 2.221 15.263 -6.449 1.00 80.00 79 PHE A O 1
ATOM 634 N N . ASP A 1 80 ? 0.105 14.826 -5.788 1.00 81.12 80 ASP A N 1
ATOM 635 C CA . ASP A 1 80 ? -0.336 16.204 -5.609 1.00 81.12 80 ASP A CA 1
ATOM 636 C C . ASP A 1 80 ? -0.933 16.357 -4.207 1.00 81.12 80 ASP A C 1
ATOM 638 O O . ASP A 1 80 ? -1.904 15.709 -3.819 1.00 81.12 80 ASP A O 1
ATOM 642 N N . LEU A 1 81 ? -0.291 17.195 -3.415 1.00 76.69 81 LEU A N 1
ATOM 643 C CA . LEU A 1 81 ? -0.585 17.464 -2.018 1.00 76.69 81 LEU A CA 1
ATOM 644 C C . LEU A 1 81 ? -1.064 18.908 -1.822 1.00 76.69 81 LEU A C 1
ATOM 646 O O . LEU A 1 81 ? -1.188 19.358 -0.686 1.00 76.69 81 LEU A O 1
ATOM 650 N N . THR A 1 82 ? -1.417 19.620 -2.897 1.00 75.25 82 THR A N 1
ATOM 651 C CA . THR A 1 82 ? -2.037 20.956 -2.831 1.00 75.25 82 THR A CA 1
ATOM 652 C C . THR A 1 82 ? -3.319 20.965 -1.987 1.00 75.25 82 THR A C 1
ATOM 654 O O . THR A 1 82 ? -3.639 21.965 -1.341 1.00 75.25 82 THR A O 1
ATOM 657 N N . GLY A 1 83 ? -4.017 19.824 -1.909 1.00 70.38 83 GLY A N 1
ATOM 658 C CA . GLY A 1 83 ? -5.180 19.615 -1.042 1.00 70.38 83 GLY A CA 1
ATOM 659 C C . GLY A 1 83 ? -4.875 19.556 0.465 1.00 70.38 83 GLY A C 1
ATOM 660 O O . GLY A 1 83 ? -5.784 19.742 1.272 1.00 70.38 83 GLY A O 1
ATOM 661 N N . ILE A 1 84 ? -3.616 19.347 0.873 1.00 71.62 84 ILE A N 1
ATOM 662 C CA . ILE A 1 84 ? -3.164 19.367 2.277 1.00 71.62 84 ILE A CA 1
ATOM 663 C C . ILE A 1 84 ? -2.292 20.609 2.542 1.00 71.62 84 ILE A C 1
ATOM 665 O O . ILE A 1 84 ? -1.075 20.563 2.676 1.00 71.62 84 ILE A O 1
ATOM 669 N N . HIS A 1 85 ? -2.959 21.763 2.611 1.00 62.81 85 HIS A N 1
ATOM 670 C CA . HIS A 1 85 ? -2.395 23.120 2.625 1.00 62.81 85 HIS A CA 1
ATOM 671 C C . HIS A 1 85 ? -1.146 23.397 3.496 1.00 62.81 85 HIS A C 1
ATOM 673 O O . HIS A 1 85 ? -1.290 23.649 4.696 1.00 62.81 85 HIS A O 1
ATOM 679 N N . GLY A 1 86 ? 0.009 23.643 2.867 1.00 60.47 86 GLY A N 1
ATOM 680 C CA . GLY A 1 86 ? 0.893 24.786 3.174 1.00 60.47 86 GLY A CA 1
ATOM 681 C C . GLY A 1 86 ? 1.805 24.730 4.407 1.00 60.47 86 GLY A C 1
ATOM 682 O O . GLY A 1 86 ? 2.414 25.736 4.765 1.00 60.47 86 GLY A O 1
ATOM 683 N N . THR A 1 87 ? 1.923 23.591 5.075 1.00 61.16 87 THR A N 1
ATOM 684 C CA . THR A 1 87 ? 3.041 23.330 5.992 1.00 61.16 87 THR A CA 1
ATOM 685 C C . THR A 1 87 ? 3.710 22.071 5.490 1.00 61.16 87 THR A C 1
ATOM 687 O O . THR A 1 87 ? 3.034 21.053 5.355 1.00 61.16 87 THR A O 1
ATOM 690 N N . GLY A 1 88 ? 5.002 22.152 5.152 1.00 68.75 88 GLY A N 1
ATOM 691 C CA . GLY A 1 88 ? 5.768 21.011 4.641 1.00 68.75 88 GLY A CA 1
ATOM 692 C C . GLY A 1 88 ? 5.561 19.744 5.480 1.00 68.75 88 GLY A C 1
ATOM 693 O O . GLY A 1 88 ? 5.095 19.799 6.618 1.00 68.75 88 GLY A O 1
ATOM 694 N N . PHE A 1 89 ? 5.865 18.580 4.922 1.00 75.88 89 PHE A N 1
ATOM 695 C CA . PHE A 1 89 ? 5.498 17.310 5.551 1.00 75.88 89 PHE A CA 1
ATOM 696 C C . PHE A 1 89 ? 6.261 17.074 6.859 1.00 75.88 89 PHE A C 1
ATOM 698 O O . PHE A 1 89 ? 7.460 17.333 6.947 1.00 75.88 89 PHE A O 1
ATOM 705 N N . SER A 1 90 ? 5.569 16.564 7.880 1.00 79.81 90 SER A N 1
ATOM 706 C CA . SER A 1 90 ? 6.218 16.116 9.122 1.00 79.81 90 SER A CA 1
ATOM 707 C C . SER A 1 90 ? 6.616 14.647 9.065 1.00 79.81 90 SER A C 1
ATOM 709 O O . SER A 1 90 ? 7.543 14.232 9.759 1.00 79.81 90 SER A O 1
ATOM 711 N N . HIS A 1 91 ? 5.907 13.851 8.261 1.00 85.31 91 HIS A N 1
ATOM 712 C CA . HIS A 1 91 ? 6.126 12.418 8.182 1.00 85.31 91 HIS A CA 1
ATOM 713 C C . HIS A 1 91 ? 5.719 11.861 6.820 1.00 85.31 91 HIS A C 1
ATOM 715 O O . HIS A 1 91 ? 4.705 12.265 6.248 1.00 85.31 91 HIS A O 1
ATOM 721 N N . VAL A 1 92 ? 6.493 10.889 6.346 1.00 85.06 92 VAL A N 1
ATOM 722 C CA . VAL A 1 92 ? 6.153 10.029 5.214 1.00 85.06 92 VAL A CA 1
ATOM 723 C C . VAL A 1 92 ? 6.331 8.596 5.687 1.00 85.06 92 VAL A C 1
ATOM 725 O O . VAL A 1 92 ? 7.361 8.266 6.273 1.00 85.06 92 VAL A O 1
ATOM 728 N N . SER A 1 93 ? 5.334 7.754 5.442 1.00 89.44 93 SER A N 1
ATOM 729 C CA . SER A 1 93 ? 5.412 6.323 5.730 1.00 89.44 93 SER A CA 1
ATOM 730 C C . SER A 1 93 ? 5.010 5.509 4.508 1.00 89.44 93 SER A C 1
ATOM 732 O O . SER A 1 93 ? 4.173 5.938 3.711 1.00 89.44 93 SER A O 1
ATOM 734 N N . VAL A 1 94 ? 5.645 4.350 4.365 1.00 89.00 94 VAL A N 1
ATOM 735 C CA . VAL A 1 94 ? 5.390 3.388 3.295 1.00 89.00 94 VAL A CA 1
ATOM 736 C C . VAL A 1 94 ? 4.891 2.112 3.946 1.00 89.00 94 VAL A C 1
ATOM 738 O O . VAL A 1 94 ? 5.528 1.604 4.869 1.00 89.00 94 VAL A O 1
ATOM 741 N N . TRP A 1 95 ? 3.756 1.615 3.476 1.00 89.94 95 TRP A N 1
ATOM 742 C CA . TRP A 1 95 ? 3.110 0.422 4.002 1.00 89.94 95 TRP A CA 1
ATOM 743 C C . TRP A 1 95 ? 2.946 -0.581 2.874 1.00 89.94 95 TRP A C 1
ATOM 745 O O . TRP A 1 95 ? 2.388 -0.243 1.839 1.00 89.94 95 TRP A O 1
ATOM 755 N N . ALA A 1 96 ? 3.415 -1.805 3.078 1.00 87.94 96 ALA A N 1
ATOM 756 C CA . ALA A 1 96 ? 3.082 -2.936 2.226 1.00 87.94 96 ALA A CA 1
ATOM 757 C C . ALA A 1 96 ? 2.217 -3.891 3.048 1.00 87.94 96 ALA A C 1
ATOM 759 O O . ALA A 1 96 ? 2.507 -4.117 4.228 1.00 87.94 96 ALA A O 1
ATOM 760 N N . ARG A 1 97 ? 1.143 -4.400 2.452 1.00 86.06 97 ARG A N 1
ATOM 761 C CA . ARG A 1 97 ? 0.191 -5.293 3.114 1.00 86.06 97 ARG A CA 1
ATOM 762 C C . ARG A 1 97 ? 0.095 -6.605 2.344 1.00 86.06 97 ARG A C 1
ATOM 764 O O . ARG A 1 97 ? 0.213 -6.612 1.123 1.00 86.06 97 ARG A O 1
ATOM 771 N N . ASP A 1 98 ? -0.066 -7.685 3.094 1.00 83.94 98 ASP A N 1
ATOM 772 C CA . ASP A 1 98 ? -0.326 -9.031 2.609 1.00 83.94 98 ASP A CA 1
ATOM 773 C C . ASP A 1 98 ? -1.818 -9.249 2.274 1.00 83.94 98 ASP A C 1
ATOM 775 O O . ASP A 1 98 ? -2.699 -8.634 2.894 1.00 83.94 98 ASP A O 1
ATOM 779 N N . PRO A 1 99 ? -2.131 -10.174 1.347 1.00 76.88 99 PRO A N 1
ATOM 780 C CA . PRO A 1 99 ? -3.505 -10.519 1.033 1.00 76.88 99 PRO A CA 1
ATOM 781 C C . PRO A 1 99 ? -4.272 -11.027 2.248 1.00 76.88 99 PRO A C 1
ATOM 783 O O . PRO A 1 99 ? -3.898 -11.999 2.911 1.00 76.88 99 PRO A O 1
ATOM 786 N N . VAL A 1 100 ? -5.430 -10.419 2.502 1.00 74.06 100 VAL A N 1
ATOM 787 C CA . VAL A 1 100 ? -6.344 -10.889 3.547 1.00 74.06 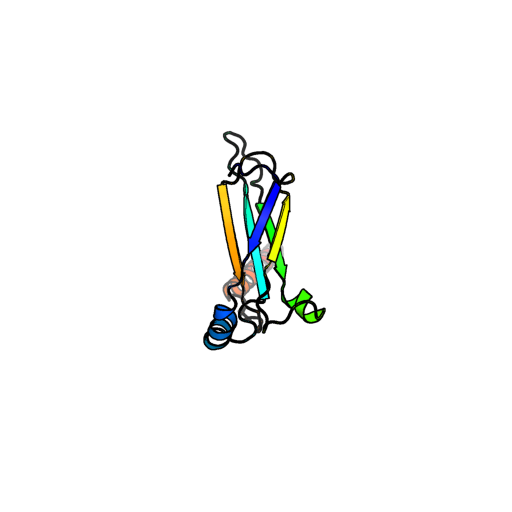100 VAL A CA 1
ATOM 788 C C . VAL A 1 100 ? -7.123 -12.090 3.025 1.00 74.06 100 VAL A C 1
ATOM 790 O O . VAL A 1 100 ? -8.228 -11.967 2.504 1.00 74.06 100 VAL A O 1
ATOM 793 N N . THR A 1 101 ? -6.549 -13.278 3.176 1.00 67.94 101 THR A N 1
ATOM 794 C CA . THR A 1 101 ? -7.160 -14.529 2.694 1.00 67.94 101 THR A CA 1
ATOM 795 C C . THR A 1 101 ? -8.218 -15.096 3.642 1.00 67.94 101 THR A C 1
ATOM 797 O O . THR A 1 101 ? -9.038 -15.919 3.238 1.00 67.94 101 THR A O 1
ATOM 800 N N . THR A 1 102 ? -8.250 -14.650 4.901 1.00 67.44 102 THR A N 1
ATOM 801 C CA . THR A 1 102 ? -9.253 -15.075 5.885 1.00 67.44 102 THR A CA 1
ATOM 802 C C . THR A 1 102 ? -9.784 -13.881 6.668 1.00 67.44 102 THR A C 1
ATOM 804 O O . THR A 1 102 ? -9.031 -13.117 7.269 1.00 67.44 102 THR A O 1
ATOM 807 N N . ALA A 1 103 ? -11.109 -13.718 6.691 1.00 69.44 103 ALA A N 1
ATOM 808 C CA . ALA A 1 103 ? -11.737 -12.847 7.672 1.00 69.44 103 ALA A CA 1
ATOM 809 C C . ALA A 1 103 ? -11.490 -13.468 9.052 1.00 69.44 103 ALA A C 1
ATOM 811 O O . ALA A 1 103 ? -12.044 -14.521 9.377 1.00 69.44 103 ALA A O 1
ATOM 812 N N . THR A 1 104 ? -10.635 -12.845 9.861 1.00 73.94 104 THR A N 1
ATOM 813 C CA . THR A 1 104 ? -10.469 -13.227 11.261 1.00 73.94 104 THR A CA 1
ATOM 814 C C . THR A 1 104 ? -11.791 -12.981 11.975 1.00 73.94 104 THR A C 1
ATOM 816 O O . THR A 1 104 ? -12.169 -11.850 12.275 1.00 73.94 104 THR A O 1
ATOM 819 N N . ASN A 1 105 ? -12.536 -14.059 12.219 1.00 78.75 105 ASN A N 1
ATOM 820 C CA . ASN A 1 105 ? -13.755 -14.001 13.008 1.00 78.75 105 ASN A CA 1
ATOM 821 C C . ASN A 1 105 ? -13.359 -13.806 14.474 1.00 78.75 105 ASN A C 1
ATOM 823 O O . ASN A 1 105 ? -13.056 -14.767 15.179 1.00 78.75 105 ASN A O 1
ATOM 827 N N . VAL A 1 106 ? -13.291 -12.548 14.904 1.00 82.25 106 VAL A N 1
ATOM 828 C CA . VAL A 1 106 ? -13.061 -12.183 16.301 1.00 82.25 106 VAL A CA 1
ATOM 829 C C . VAL A 1 106 ? -14.423 -12.134 16.994 1.00 82.25 106 VAL A C 1
ATOM 831 O O . VAL A 1 106 ? -15.229 -11.257 16.670 1.00 82.25 106 VAL A O 1
ATOM 834 N N . PRO A 1 107 ? -14.715 -13.046 17.943 1.00 87.00 107 PRO A N 1
ATOM 835 C CA . PRO A 1 107 ? -15.974 -13.014 18.671 1.00 87.00 107 PRO A CA 1
ATOM 836 C C . PRO A 1 107 ? -16.145 -11.679 19.399 1.00 87.00 107 PRO A C 1
ATOM 838 O O . PRO A 1 107 ? -15.194 -11.148 19.978 1.00 87.00 107 PRO A O 1
ATOM 841 N N . ALA A 1 108 ? -17.369 -11.148 19.404 1.00 87.50 108 ALA A N 1
ATOM 842 C CA . ALA A 1 108 ? -17.669 -9.928 20.141 1.00 87.50 108 ALA A CA 1
ATOM 843 C C . ALA A 1 108 ? -17.305 -10.098 21.634 1.00 87.50 108 ALA A C 1
ATOM 845 O O . ALA A 1 108 ? -17.634 -11.133 22.226 1.00 87.50 108 ALA A O 1
ATOM 846 N N . PRO A 1 109 ? -16.661 -9.102 22.275 1.00 91.50 109 PRO A N 1
ATOM 847 C CA . PRO A 1 109 ? -16.303 -9.191 23.686 1.00 91.50 109 PRO A CA 1
ATOM 848 C C . PRO A 1 109 ? -17.529 -9.419 24.581 1.00 91.50 109 PRO A C 1
ATOM 850 O O . PRO A 1 109 ? -18.550 -8.743 24.436 1.00 91.50 109 PRO A O 1
ATOM 853 N N . ALA A 1 110 ? -17.409 -10.299 25.581 1.00 94.62 110 ALA A N 1
ATOM 854 C CA . ALA A 1 110 ? -18.474 -10.562 26.560 1.00 94.62 110 ALA A CA 1
ATOM 855 C C . ALA A 1 110 ? -18.910 -9.301 27.339 1.00 94.62 110 ALA A C 1
ATOM 857 O O . ALA A 1 110 ? -20.028 -9.226 27.850 1.00 94.62 110 ALA A O 1
ATOM 858 N N . THR A 1 111 ? -18.056 -8.276 27.388 1.00 95.06 111 THR A N 1
ATOM 859 C CA . THR A 1 111 ? -18.377 -6.961 27.955 1.00 95.06 111 THR A CA 1
ATOM 860 C C . THR A 1 111 ? -19.526 -6.270 27.224 1.00 95.06 111 THR A C 1
ATOM 862 O O . THR A 1 111 ? -20.307 -5.577 27.870 1.00 95.06 111 THR A O 1
ATOM 865 N N . LEU A 1 112 ? -19.698 -6.499 25.917 1.00 94.88 112 LEU A N 1
ATOM 866 C CA . LEU A 1 112 ? -20.816 -5.954 25.145 1.00 94.88 112 LEU A CA 1
ATOM 867 C C . LEU A 1 112 ? -22.148 -6.595 25.567 1.00 94.88 112 LEU A C 1
ATOM 869 O O . LEU A 1 112 ? -23.154 -5.904 25.722 1.00 94.88 112 LEU A O 1
ATOM 873 N N . ALA A 1 113 ? -22.137 -7.906 25.826 1.00 94.56 113 ALA A N 1
ATOM 874 C CA . ALA A 1 113 ? -23.294 -8.626 26.351 1.00 94.56 113 ALA A CA 1
ATOM 875 C C . ALA A 1 113 ? -23.640 -8.168 27.778 1.00 94.56 113 ALA A C 1
ATOM 877 O O . ALA A 1 113 ? -24.805 -7.912 28.076 1.00 94.56 113 ALA A O 1
ATOM 878 N N . LEU A 1 114 ? -22.635 -7.989 28.642 1.00 95.94 114 LEU A N 1
ATOM 879 C CA . LEU A 1 114 ? -22.820 -7.439 29.991 1.00 95.94 114 LEU A CA 1
ATOM 880 C C . LEU A 1 114 ? -23.358 -6.005 29.964 1.00 95.94 114 LEU A C 1
ATOM 882 O O . LEU A 1 114 ? -24.250 -5.670 30.740 1.00 95.94 114 LEU A O 1
ATOM 886 N N . PHE A 1 115 ? -22.859 -5.168 29.054 1.00 97.12 115 PHE A N 1
ATOM 887 C CA . PHE A 1 115 ? -23.352 -3.809 28.861 1.00 97.12 115 PHE A CA 1
ATOM 888 C C . PHE A 1 115 ? -24.824 -3.805 28.427 1.00 97.12 115 PHE A C 1
ATOM 890 O O . PHE A 1 115 ? -25.643 -3.106 29.027 1.00 97.12 115 PHE A O 1
ATOM 897 N N . ALA A 1 116 ? -25.187 -4.644 27.452 1.00 97.00 116 ALA A N 1
ATOM 898 C CA . ALA A 1 116 ? -26.570 -4.802 27.013 1.00 97.00 116 ALA A CA 1
ATOM 899 C C . ALA A 1 116 ? -27.482 -5.311 28.144 1.00 97.00 116 ALA A C 1
ATOM 901 O O . ALA A 1 116 ? -28.563 -4.760 28.351 1.00 97.00 116 ALA A O 1
ATOM 902 N N . LEU A 1 117 ? -27.036 -6.303 28.922 1.00 97.00 117 LEU A N 1
ATOM 903 C CA . LEU A 1 117 ? -27.757 -6.808 30.095 1.00 97.00 117 LEU A CA 1
ATOM 904 C C . LEU A 1 117 ? -27.941 -5.727 31.168 1.00 97.00 117 LEU A C 1
ATOM 906 O O . LEU A 1 117 ? -29.028 -5.602 31.733 1.00 97.00 117 LEU A O 1
ATOM 910 N N . GLY A 1 118 ? -26.916 -4.910 31.414 1.00 97.25 118 GLY A N 1
ATOM 911 C CA . GLY A 1 118 ? -26.986 -3.778 32.337 1.00 97.25 118 GLY A CA 1
ATOM 912 C C . GLY A 1 118 ? -28.017 -2.735 31.900 1.00 97.25 118 GLY A C 1
ATOM 913 O O . GLY A 1 118 ? -28.848 -2.311 32.707 1.00 97.25 118 GLY A O 1
ATOM 914 N N . LEU A 1 119 ? -28.029 -2.371 30.613 1.00 97.25 119 LEU A N 1
ATOM 915 C CA . LEU A 1 119 ? -29.036 -1.471 30.041 1.00 97.25 119 LEU A CA 1
ATOM 916 C C . LEU A 1 119 ? -30.450 -2.054 30.139 1.00 97.25 119 LEU A C 1
ATOM 918 O O . LEU A 1 119 ? -31.383 -1.339 30.513 1.00 97.25 119 LEU A O 1
ATOM 922 N N . PHE A 1 120 ? -30.613 -3.349 29.860 1.00 96.94 120 PHE A N 1
ATOM 923 C CA . PHE A 1 120 ? -31.890 -4.044 30.019 1.00 96.94 120 PHE A CA 1
ATOM 924 C C . PHE A 1 120 ? -32.374 -4.022 31.473 1.00 96.94 120 PHE A C 1
ATOM 926 O O . PHE A 1 120 ? -33.532 -3.685 31.728 1.00 96.94 120 PHE A O 1
ATOM 933 N N . GLY A 1 121 ? -31.492 -4.313 32.432 1.00 96.88 121 GLY A N 1
ATOM 934 C CA . GLY A 1 121 ? -31.804 -4.273 33.862 1.00 96.88 121 GLY A CA 1
ATOM 935 C C . GLY A 1 121 ? -32.212 -2.876 34.342 1.00 96.88 121 GLY A C 1
ATOM 936 O O . GLY A 1 121 ? -33.209 -2.730 35.050 1.00 96.88 121 GLY A O 1
ATOM 937 N N . LEU A 1 122 ? -31.500 -1.835 33.898 1.00 96.00 122 LEU A N 1
ATOM 938 C CA . LEU A 1 122 ? -31.827 -0.432 34.183 1.00 96.00 122 LEU A CA 1
ATOM 939 C C . LEU A 1 122 ? -33.162 -0.002 33.559 1.00 96.00 122 LEU A C 1
ATOM 941 O O . LEU A 1 122 ? -33.954 0.702 34.188 1.00 96.00 122 LEU A O 1
ATOM 945 N N . GLY A 1 123 ? -33.436 -0.421 32.323 1.00 94.81 123 GLY A N 1
ATOM 946 C CA . GLY A 1 123 ? -34.715 -0.162 31.662 1.00 94.81 123 GLY A CA 1
ATOM 947 C C . GLY A 1 123 ? -35.881 -0.832 32.390 1.00 94.81 123 GLY A C 1
ATOM 948 O O . GLY A 1 123 ? -36.938 -0.223 32.575 1.00 94.81 123 GLY A O 1
ATOM 949 N N . TRP A 1 124 ? -35.675 -2.063 32.860 1.00 95.19 124 TRP A N 1
ATOM 950 C CA . TRP A 1 124 ? -36.667 -2.814 33.621 1.00 95.19 124 TRP A CA 1
ATOM 951 C C . TRP A 1 124 ? -36.945 -2.193 34.994 1.00 95.19 124 TRP A C 1
ATOM 953 O O . TRP A 1 124 ? -38.107 -2.041 35.378 1.00 95.19 124 TRP A O 1
ATOM 963 N N . SER A 1 125 ? -35.907 -1.794 35.737 1.00 92.31 125 SER A N 1
ATOM 964 C CA . SER A 1 125 ? -36.071 -1.193 37.068 1.00 92.31 125 SER A CA 1
ATOM 965 C C . SER A 1 125 ? -36.839 0.132 37.009 1.00 92.31 125 SER A C 1
ATOM 967 O O . SER A 1 125 ? -37.739 0.358 37.817 1.00 92.31 125 SER A O 1
ATOM 969 N N . ARG A 1 126 ? -36.580 0.961 35.989 1.00 90.06 126 ARG A N 1
ATOM 970 C CA . ARG A 1 126 ? -37.303 2.223 35.762 1.00 90.06 126 ARG A CA 1
ATOM 971 C C . ARG A 1 126 ? -38.785 2.026 35.451 1.00 90.06 126 ARG A C 1
ATOM 973 O O . ARG A 1 126 ? -39.592 2.868 35.832 1.00 90.06 126 ARG A O 1
ATOM 980 N N . ARG A 1 127 ? -39.164 0.936 34.772 1.00 88.12 127 ARG A N 1
ATOM 981 C CA . ARG A 1 127 ? -40.582 0.619 34.517 1.00 88.12 127 ARG A CA 1
ATOM 982 C C . ARG A 1 127 ? -41.318 0.241 35.802 1.00 88.12 127 ARG A C 1
ATOM 984 O O . ARG A 1 127 ? -42.455 0.656 35.969 1.00 88.12 127 ARG A O 1
ATOM 991 N N . LYS A 1 128 ? -40.657 -0.468 36.723 1.00 82.94 128 LYS A N 1
ATOM 992 C CA . LYS A 1 128 ? -41.229 -0.825 38.033 1.00 82.94 128 LYS A CA 1
ATOM 993 C C . LYS A 1 128 ? -41.387 0.355 38.994 1.00 82.94 128 LYS A C 1
ATOM 995 O O . LYS A 1 128 ? -42.208 0.270 39.885 1.00 82.94 128 LYS A O 1
ATOM 1000 N N . GLN A 1 129 ? -40.615 1.431 38.836 1.00 73.12 129 GLN A N 1
ATOM 1001 C CA . GLN A 1 129 ? -40.759 2.641 39.662 1.00 73.12 129 GLN A CA 1
ATOM 1002 C C . GLN A 1 129 ? -41.911 3.557 39.220 1.00 73.12 129 GLN A C 1
ATOM 1004 O O . GLN A 1 129 ? -42.271 4.471 39.954 1.00 73.12 129 GLN A O 1
ATOM 1009 N N . LYS A 1 130 ? -42.445 3.362 38.007 1.00 63.12 130 LYS A N 1
ATOM 1010 C CA . LYS A 1 130 ? -43.556 4.156 37.456 1.00 63.12 130 LYS A CA 1
ATOM 1011 C 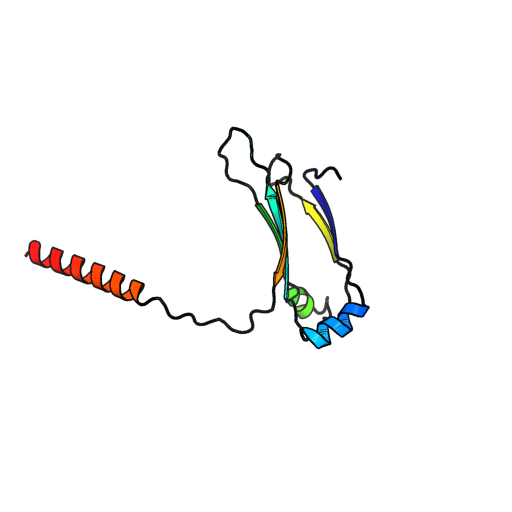C . LYS A 1 130 ? -44.918 3.449 37.528 1.00 63.12 130 LYS A C 1
ATOM 1013 O O . LYS A 1 130 ? -45.907 4.068 37.149 1.00 63.12 130 LYS A O 1
ATOM 1018 N N . ALA A 1 131 ? -44.947 2.182 37.940 1.00 53.12 131 ALA A N 1
ATOM 1019 C CA . ALA A 1 131 ? -46.155 1.398 38.197 1.00 53.12 131 ALA A CA 1
ATOM 1020 C C . ALA A 1 131 ? -46.385 1.319 39.707 1.00 53.12 131 ALA A C 1
ATOM 1022 O O . ALA A 1 131 ? -47.564 1.336 40.111 1.00 53.12 131 ALA A O 1
#

Foldseek 3Di:
DPQPQKDKDKDFFDLVVLVVCCVPCNQQNFQKKKKKWWFDDDPPDPDDTDMDIDMDGNVVCVVVVNDDSSDGDMDMDMDGRVVRDDGGTPDIDMDTDGDPPDDPPDDDDVVVVVVVVVVVVVVVVVVVVVD

InterPro domains:
  IPR013424 PEP-CTERM protein-sorting domain [PF07589] (106-127)
  IPR013424 PEP-CTERM protein-sorting domain [TIGR02595] (106-129)
  IPR017756 Transmembrane Gly-Cys-Arg, conserved site [TIGR03382] (103-127)

Organism: NCBI:txid2758564

Sequence (131 aa):
MDFSEAGTWSLKVDPDFVTLGQQRLGLDAFDHLAFVVKQGNKSGKHGPEGFAVYDFNFQQFIDQNILDQSTAYNFYGSFDLTGIHGTGFSHVSVWARDPVTTATNVPAPATLALFALGLFGLGWSRRKQKA

pLDDT: mean 80.85, std 11.92, range [34.12, 97.25]

Radius of gyration: 24.24 Å; chains: 1; bounding box: 63×47×56 Å